Protein AF-A0A963DC05-F1 (afdb_monomer)

Nearest PDB structures (foldseek):
  2px6-assembly1_A  TM=5.737E-01  e=3.327E+00  Homo sapiens
  6n61-assembly1_C  TM=2.952E-01  e=7.322E+00  Escherichia coli

pLDDT: mean 83.4, std 10.95, range [50.5, 95.06]

Sequence (85 aa):
MAEIARQRSEAKRIEGRFHEQVATIVGVPAGTIAGLLPNEKRISGLAARLIEVIERELRPLSDAEKDAVRRADDTRRAALANLRK

Mean predicted aligned error: 5.5 Å

Secondary structure (DSSP, 8-state):
-HHHHHHHHHHHHHHHHHHHHHHHHHTS-HHHHHHHS---TT-TTHHHHHHHHHHHHT-PPPHHHHHHHHHHHHHHHHHHHHTT-

Radius of gyration: 13.38 Å; Cα contacts (8 Å, |Δi|>4): 52; chains: 1; bounding box: 28×21×40 Å

Solvent-accessible surface area (backbone atoms only — not comparable to full-atom values): 4930 Å² total; per-residue (Å²): 115,68,68,63,54,49,51,53,54,50,51,52,52,50,53,52,52,45,32,44,50,46,12,61,68,71,73,50,59,40,70,56,48,57,67,73,52,76,92,62,94,74,61,84,58,53,44,61,54,49,50,56,49,40,40,72,78,74,46,82,71,54,71,70,46,51,52,50,39,43,54,47,44,53,53,45,50,53,54,56,53,60,71,75,108

Structure (mmCIF, N/CA/C/O backbone):
data_AF-A0A963DC05-F1
#
_entry.id   AF-A0A963D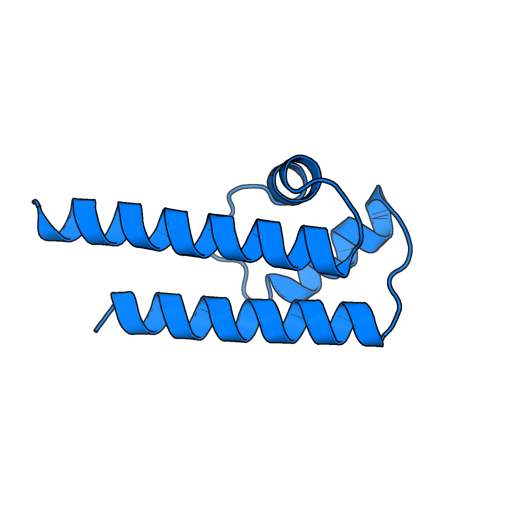C05-F1
#
loop_
_atom_site.group_PDB
_atom_site.id
_atom_site.type_symbol
_atom_site.label_atom_id
_atom_site.label_alt_id
_atom_site.label_comp_id
_atom_site.label_asym_id
_atom_site.label_entity_id
_atom_site.label_seq_id
_atom_site.pdbx_PDB_ins_code
_atom_site.Cartn_x
_atom_site.Cartn_y
_atom_sit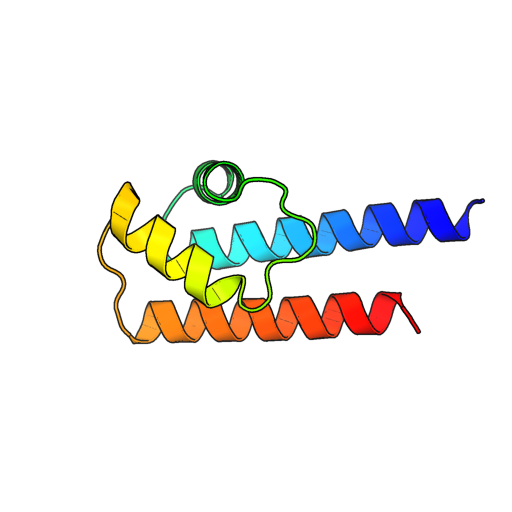e.Cartn_z
_atom_site.occupancy
_atom_site.B_iso_or_equiv
_atom_site.auth_seq_id
_atom_site.auth_comp_id
_atom_site.auth_asym_id
_atom_site.auth_atom_id
_atom_site.pdbx_PDB_model_num
ATOM 1 N N . MET A 1 1 ? 15.592 5.635 -25.784 1.00 60.59 1 MET A N 1
ATOM 2 C CA . MET A 1 1 ? 14.522 6.462 -25.171 1.00 60.59 1 MET A CA 1
ATOM 3 C C . MET A 1 1 ? 13.237 5.678 -24.874 1.00 60.59 1 MET A C 1
ATOM 5 O O . MET A 1 1 ? 12.665 5.908 -23.815 1.00 60.59 1 MET A O 1
ATOM 9 N N . ALA A 1 2 ? 12.800 4.743 -25.732 1.00 69.44 2 ALA A N 1
ATOM 10 C CA . ALA A 1 2 ? 11.583 3.943 -25.506 1.00 69.44 2 ALA A CA 1
ATOM 11 C C . ALA A 1 2 ? 11.625 3.067 -24.230 1.00 69.44 2 ALA A C 1
ATOM 13 O O . ALA A 1 2 ? 10.651 3.037 -23.480 1.00 69.44 2 ALA A O 1
ATOM 14 N N . GLU A 1 3 ? 12.773 2.449 -23.933 1.00 76.38 3 GLU A N 1
ATOM 15 C CA . GLU A 1 3 ? 13.010 1.612 -22.740 1.00 76.38 3 GLU A CA 1
ATOM 16 C C . GLU A 1 3 ? 12.702 2.349 -21.420 1.00 76.38 3 GLU A C 1
ATOM 18 O O . GLU A 1 3 ? 11.915 1.900 -20.588 1.00 76.38 3 GLU A O 1
ATOM 23 N N . ILE A 1 4 ? 13.267 3.552 -21.266 1.00 77.06 4 ILE A N 1
ATOM 24 C CA . ILE A 1 4 ? 13.140 4.384 -20.060 1.00 77.06 4 ILE A CA 1
ATOM 25 C C . ILE A 1 4 ? 11.692 4.855 -19.879 1.00 77.06 4 ILE A C 1
ATOM 27 O O . ILE A 1 4 ? 11.181 4.903 -18.758 1.00 77.06 4 ILE A O 1
ATOM 31 N N . ALA A 1 5 ? 11.016 5.210 -20.975 1.00 76.81 5 ALA A N 1
ATOM 32 C CA . ALA A 1 5 ? 9.615 5.614 -20.937 1.00 76.81 5 ALA A CA 1
ATOM 33 C C . ALA A 1 5 ? 8.706 4.448 -20.516 1.00 76.81 5 ALA A C 1
ATOM 35 O O . ALA A 1 5 ? 7.813 4.639 -19.688 1.00 76.81 5 ALA A O 1
ATOM 36 N N . ARG A 1 6 ? 8.971 3.233 -21.014 1.00 78.56 6 ARG A N 1
ATOM 37 C CA . ARG A 1 6 ? 8.247 2.021 -20.619 1.00 78.56 6 ARG A CA 1
ATOM 38 C C . ARG A 1 6 ? 8.440 1.705 -19.134 1.00 78.56 6 ARG A C 1
ATOM 40 O O . ARG A 1 6 ? 7.445 1.564 -18.427 1.00 78.56 6 ARG A O 1
ATOM 47 N N . GLN A 1 7 ? 9.681 1.668 -18.647 1.00 81.31 7 GLN A N 1
ATOM 48 C CA . GLN A 1 7 ? 9.979 1.396 -17.233 1.00 81.31 7 GLN A CA 1
ATOM 49 C C . GLN A 1 7 ? 9.304 2.405 -16.293 1.00 81.31 7 GLN A C 1
ATOM 51 O O . GLN A 1 7 ? 8.755 2.026 -15.260 1.00 81.31 7 GLN A O 1
ATOM 56 N N . ARG A 1 8 ? 9.271 3.693 -16.666 1.00 82.44 8 ARG A N 1
ATOM 57 C CA . ARG A 1 8 ? 8.559 4.732 -15.898 1.00 82.44 8 ARG A CA 1
ATOM 58 C C . ARG A 1 8 ? 7.052 4.493 -15.849 1.00 82.44 8 ARG A C 1
ATOM 60 O O . ARG A 1 8 ? 6.448 4.651 -14.789 1.00 82.44 8 ARG A O 1
ATOM 67 N N . SER A 1 9 ? 6.444 4.134 -16.976 1.00 85.75 9 SER A N 1
ATOM 68 C CA . SER A 1 9 ? 5.016 3.805 -17.037 1.00 85.75 9 SER A CA 1
ATOM 69 C C . SER A 1 9 ? 4.685 2.566 -16.209 1.00 85.75 9 SER A C 1
ATOM 71 O O . SER A 1 9 ? 3.663 2.535 -15.529 1.00 85.75 9 SER A O 1
ATOM 73 N N . GLU A 1 10 ? 5.556 1.562 -16.219 1.00 85.88 10 GLU A N 1
ATOM 74 C CA . GLU A 1 10 ? 5.342 0.326 -15.473 1.00 85.88 10 GLU A CA 1
ATOM 75 C C . GLU A 1 10 ? 5.525 0.521 -13.964 1.00 85.88 10 GLU A C 1
ATOM 77 O O . GLU A 1 10 ? 4.685 0.071 -13.187 1.00 85.88 10 GLU A O 1
ATOM 82 N N . ALA A 1 11 ? 6.515 1.316 -13.549 1.00 85.31 11 ALA A N 1
ATOM 83 C CA . ALA A 1 11 ? 6.661 1.737 -12.159 1.00 85.31 11 ALA A CA 1
ATOM 84 C C . ALA A 1 11 ? 5.412 2.482 -11.653 1.00 85.31 11 ALA A C 1
ATOM 86 O O . ALA A 1 11 ? 4.909 2.170 -10.579 1.00 85.31 11 ALA A O 1
ATOM 87 N N . LYS A 1 12 ? 4.838 3.399 -12.450 1.00 85.44 12 LYS A N 1
ATOM 88 C CA . LYS A 1 12 ? 3.576 4.077 -12.092 1.00 85.44 12 LYS A CA 1
ATOM 89 C C . LYS A 1 12 ? 2.411 3.102 -11.906 1.00 85.44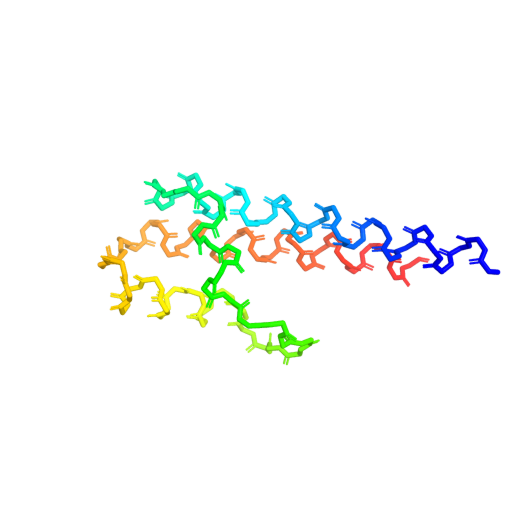 12 LYS A C 1
ATOM 91 O O . LYS A 1 12 ? 1.600 3.299 -11.007 1.00 85.44 12 LYS A O 1
ATOM 96 N N . ARG A 1 13 ? 2.317 2.058 -12.737 1.00 87.44 13 ARG A N 1
ATOM 97 C CA . ARG A 1 13 ? 1.281 1.020 -12.590 1.00 87.44 13 ARG A CA 1
ATOM 98 C C . ARG A 1 13 ? 1.464 0.212 -11.308 1.00 87.44 13 ARG A C 1
ATOM 100 O O . ARG A 1 13 ? 0.472 -0.110 -10.664 1.00 87.44 13 ARG A O 1
ATOM 107 N N . ILE A 1 14 ? 2.705 -0.108 -10.941 1.00 88.31 14 ILE A N 1
ATOM 108 C CA . ILE A 1 14 ? 3.013 -0.814 -9.690 1.00 88.31 14 ILE A CA 1
ATOM 109 C C . ILE A 1 14 ? 2.602 0.031 -8.480 1.00 88.31 14 ILE A C 1
ATOM 111 O O . ILE A 1 14 ? 1.928 -0.483 -7.593 1.00 88.31 14 ILE A O 1
ATOM 115 N N . GLU A 1 15 ? 2.938 1.322 -8.473 1.00 86.50 15 GLU A N 1
ATOM 116 C CA . GLU A 1 15 ? 2.542 2.239 -7.394 1.00 86.50 15 GLU A CA 1
ATOM 117 C C . GLU A 1 15 ? 1.013 2.395 -7.301 1.00 86.50 15 GLU A C 1
ATOM 119 O O . GLU A 1 15 ? 0.449 2.326 -6.213 1.00 86.50 15 GLU A O 1
ATOM 124 N N . GLY A 1 16 ? 0.317 2.515 -8.439 1.00 87.19 16 GLY A N 1
ATOM 125 C CA . GLY A 1 16 ? -1.150 2.564 -8.465 1.00 87.19 16 GLY A CA 1
ATOM 126 C C . GLY A 1 16 ? -1.797 1.318 -7.851 1.00 87.19 16 GLY A C 1
ATOM 127 O O . GLY A 1 16 ? -2.645 1.435 -6.969 1.00 87.19 16 GLY A O 1
ATOM 128 N N . ARG A 1 17 ? -1.333 0.123 -8.244 1.00 89.06 17 ARG A N 1
ATOM 129 C CA . ARG A 1 17 ? -1.817 -1.151 -7.681 1.00 89.06 17 ARG A CA 1
ATOM 130 C C . ARG A 1 17 ? -1.549 -1.267 -6.186 1.00 89.06 17 ARG A C 1
ATOM 132 O O . ARG A 1 17 ? -2.389 -1.784 -5.457 1.00 89.06 17 ARG A O 1
ATOM 139 N N . PHE A 1 18 ? -0.392 -0.797 -5.728 1.00 89.06 18 PHE A N 1
ATOM 140 C CA . PHE A 1 18 ? -0.071 -0.784 -4.306 1.00 89.06 18 PHE A CA 1
ATOM 141 C C . PHE A 1 18 ? -1.057 0.092 -3.519 1.00 89.06 18 PHE A C 1
ATOM 143 O O . PHE A 1 18 ? -1.605 -0.360 -2.515 1.00 89.06 18 PHE A O 1
ATOM 150 N N . HIS A 1 19 ? -1.355 1.303 -4.000 1.00 88.81 19 HIS A N 1
ATOM 151 C CA . HIS A 1 19 ? -2.342 2.173 -3.355 1.00 88.81 19 HIS A CA 1
ATOM 152 C C . HIS A 1 19 ? -3.748 1.560 -3.341 1.00 88.81 19 HIS A C 1
ATOM 154 O O . HIS A 1 19 ? -4.418 1.620 -2.313 1.00 88.81 19 HIS A O 1
ATOM 160 N N . GLU A 1 20 ? -4.183 0.925 -4.433 1.00 90.50 20 GLU A N 1
ATOM 161 C CA . GLU A 1 20 ? -5.468 0.210 -4.498 1.00 90.50 20 GLU A CA 1
ATOM 162 C C . GLU A 1 20 ? -5.541 -0.957 -3.501 1.00 90.50 20 GLU A C 1
ATOM 164 O O . GLU A 1 20 ? -6.557 -1.145 -2.826 1.00 90.50 20 GLU A O 1
ATOM 169 N N . GLN A 1 21 ? -4.456 -1.723 -3.361 1.00 90.94 21 GLN A N 1
ATOM 170 C CA . GLN A 1 21 ? -4.377 -2.820 -2.397 1.00 90.94 21 GLN A CA 1
ATOM 171 C C . GLN A 1 21 ? -4.465 -2.316 -0.957 1.00 90.94 21 GLN A C 1
ATOM 173 O O . GLN A 1 21 ? -5.257 -2.843 -0.179 1.00 90.94 21 GLN A O 1
ATOM 178 N N . VAL A 1 22 ? -3.704 -1.279 -0.601 1.00 89.56 22 VAL A N 1
ATOM 179 C CA . VAL A 1 22 ? -3.752 -0.696 0.750 1.00 89.56 22 VAL A CA 1
ATOM 180 C C . VAL A 1 22 ? -5.130 -0.108 1.047 1.00 89.56 22 VAL A C 1
ATOM 182 O O . VAL A 1 22 ? -5.672 -0.326 2.127 1.00 89.56 22 VAL A O 1
ATOM 185 N N . ALA A 1 23 ? -5.727 0.583 0.079 1.00 90.62 23 ALA A N 1
ATOM 186 C CA . ALA A 1 23 ? -7.075 1.127 0.191 1.00 90.62 23 ALA A CA 1
ATOM 187 C C . ALA A 1 23 ? -8.112 0.032 0.478 1.00 90.62 23 ALA A C 1
ATOM 189 O O . ALA A 1 23 ? -8.945 0.183 1.369 1.00 90.62 23 ALA A O 1
ATOM 190 N N . THR A 1 24 ? -7.991 -1.109 -0.207 1.00 93.12 24 THR A N 1
ATOM 191 C CA . THR A 1 24 ? -8.840 -2.286 0.019 1.00 93.12 24 THR A CA 1
ATOM 192 C C . THR A 1 24 ? -8.620 -2.895 1.405 1.00 93.12 24 THR A C 1
ATOM 194 O O . THR A 1 24 ? -9.591 -3.196 2.090 1.00 93.12 24 THR A O 1
ATOM 197 N N . ILE A 1 25 ? -7.363 -3.042 1.844 1.00 91.81 25 ILE A N 1
ATOM 198 C CA . ILE A 1 25 ? -7.011 -3.586 3.169 1.00 91.81 25 ILE A CA 1
ATOM 199 C C . ILE A 1 25 ? -7.611 -2.735 4.291 1.00 91.81 25 ILE A C 1
ATOM 201 O O . ILE A 1 25 ? -8.125 -3.266 5.267 1.00 91.81 25 ILE A O 1
ATOM 205 N N . VAL A 1 26 ? -7.529 -1.414 4.151 1.00 88.50 26 VAL A N 1
ATOM 206 C CA . VAL A 1 26 ? -7.916 -0.453 5.191 1.00 88.50 26 VAL A CA 1
ATOM 207 C C . VAL A 1 26 ? -9.394 -0.052 5.079 1.00 88.50 26 VAL A C 1
ATOM 209 O O . VAL A 1 26 ? -9.949 0.545 6.003 1.00 88.50 26 VAL A O 1
ATOM 212 N N . GLY A 1 27 ? -10.059 -0.400 3.977 1.00 90.19 27 GLY A N 1
ATOM 213 C CA .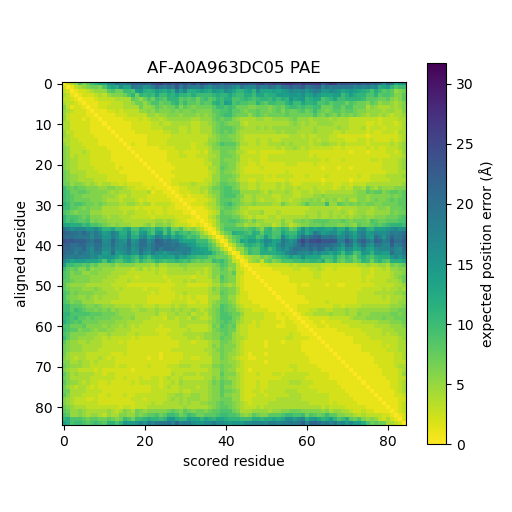 GLY A 1 27 ? -11.466 -0.078 3.741 1.00 90.19 27 GLY A CA 1
ATOM 214 C C . GLY A 1 27 ? -11.706 1.408 3.463 1.00 90.19 27 GLY A C 1
ATOM 215 O O . GLY A 1 27 ? -12.700 1.965 3.919 1.00 90.19 27 GLY A O 1
ATOM 216 N N . VAL A 1 28 ? -10.792 2.066 2.745 1.00 88.12 28 VAL A N 1
ATOM 217 C CA . VAL A 1 28 ? -10.881 3.497 2.401 1.00 88.12 28 VAL A CA 1
ATOM 218 C C . VAL A 1 28 ? -10.733 3.713 0.893 1.00 88.12 28 VAL A C 1
ATOM 220 O O . VAL A 1 28 ? -10.219 2.836 0.203 1.00 88.12 28 VAL A O 1
ATOM 223 N N . PRO A 1 29 ? -11.158 4.861 0.334 1.00 86.12 29 PRO A N 1
ATOM 224 C CA . PRO A 1 29 ? -10.981 5.135 -1.090 1.00 86.12 29 PRO A CA 1
ATOM 225 C C . PRO A 1 29 ? -9.501 5.196 -1.501 1.00 86.12 29 PRO A C 1
ATOM 227 O O . PRO A 1 29 ? -8.674 5.797 -0.814 1.00 86.12 29 PRO A O 1
ATOM 230 N N . ALA A 1 30 ? -9.162 4.658 -2.678 1.00 80.62 30 ALA A N 1
ATOM 231 C CA . ALA A 1 30 ? -7.785 4.666 -3.192 1.00 80.62 30 ALA A CA 1
ATOM 232 C C . ALA A 1 30 ? -7.202 6.081 -3.364 1.00 80.62 30 ALA A C 1
ATOM 234 O O . ALA A 1 30 ? -6.014 6.297 -3.122 1.00 80.62 30 ALA A O 1
ATOM 235 N N . GLY A 1 31 ? -8.046 7.060 -3.711 1.00 80.69 31 GLY A N 1
ATOM 236 C CA . GLY A 1 31 ? -7.652 8.470 -3.785 1.00 80.69 31 GLY A CA 1
ATOM 237 C C . GLY A 1 31 ? -7.207 9.049 -2.439 1.00 80.69 31 GLY A C 1
ATOM 238 O O . GLY A 1 31 ? -6.309 9.887 -2.407 1.00 80.69 31 GLY A O 1
ATOM 239 N N . THR A 1 32 ? -7.766 8.557 -1.329 1.00 84.56 32 THR A N 1
ATOM 240 C CA . THR A 1 32 ? -7.351 8.946 0.024 1.00 84.56 32 THR A CA 1
ATOM 241 C C . THR A 1 32 ? -5.937 8.447 0.302 1.00 84.56 32 THR A C 1
ATOM 243 O O . THR A 1 32 ? -5.080 9.245 0.656 1.00 84.56 32 THR A O 1
ATOM 246 N N . ILE A 1 33 ? -5.646 7.166 0.047 1.00 83.62 33 ILE A N 1
ATOM 247 C CA . ILE A 1 33 ? -4.299 6.598 0.241 1.00 83.62 33 ILE A CA 1
ATOM 248 C C . ILE A 1 33 ? -3.249 7.316 -0.616 1.00 83.62 33 ILE A C 1
ATOM 250 O O . ILE A 1 33 ? -2.179 7.657 -0.116 1.00 83.62 33 ILE A O 1
ATOM 254 N N . ALA A 1 34 ? -3.566 7.599 -1.883 1.00 80.44 34 ALA A N 1
ATOM 255 C CA . ALA A 1 34 ? -2.661 8.318 -2.778 1.00 80.44 34 ALA A CA 1
ATOM 256 C C . ALA A 1 34 ? -2.373 9.759 -2.313 1.00 80.44 34 ALA A C 1
ATOM 258 O O . ALA A 1 34 ? -1.282 10.267 -2.559 1.00 80.44 34 ALA A O 1
ATOM 259 N N . GLY A 1 35 ? -3.330 10.413 -1.645 1.00 79.94 35 GLY A N 1
ATOM 260 C CA . GLY A 1 35 ? -3.157 11.749 -1.068 1.00 79.94 35 GLY A CA 1
ATOM 261 C C . GLY A 1 35 ? -2.390 11.769 0.260 1.00 79.94 35 GLY A C 1
ATOM 262 O O . GLY A 1 35 ? -1.799 12.791 0.597 1.00 79.94 35 GLY A O 1
ATOM 263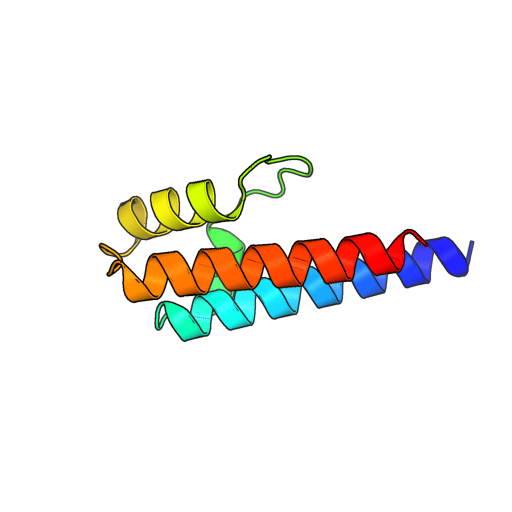 N N . LEU A 1 36 ? -2.365 10.652 0.996 1.00 79.88 36 LEU A N 1
ATOM 264 C CA . LEU A 1 36 ? -1.680 10.538 2.291 1.00 79.88 36 LEU A CA 1
ATOM 265 C C . LEU A 1 36 ? -0.156 10.402 2.171 1.00 79.88 36 LEU A C 1
ATOM 267 O O . LEU A 1 36 ? 0.563 10.702 3.125 1.00 79.88 36 LEU A O 1
ATOM 271 N N . LEU A 1 37 ? 0.352 9.956 1.019 1.00 69.62 37 LEU A N 1
ATOM 272 C CA . LEU A 1 37 ? 1.787 9.833 0.772 1.00 69.62 37 LEU A CA 1
ATOM 273 C C . LEU A 1 37 ? 2.290 10.990 -0.103 1.00 69.62 37 LEU A C 1
ATOM 275 O O . LEU A 1 37 ? 2.043 10.995 -1.313 1.00 69.62 37 LEU A O 1
ATOM 279 N N . PRO A 1 38 ? 3.050 11.954 0.452 1.00 53.69 38 PRO A N 1
ATOM 280 C CA . PRO A 1 38 ? 3.804 12.875 -0.379 1.00 53.69 38 PRO A CA 1
ATOM 281 C C . PRO A 1 38 ? 4.825 12.083 -1.204 1.00 53.69 38 PRO A C 1
ATOM 283 O O . PRO A 1 38 ? 5.365 11.072 -0.760 1.00 53.69 38 PRO A O 1
ATOM 286 N N . ASN A 1 39 ? 5.049 12.542 -2.436 1.00 55.97 39 ASN A N 1
ATOM 287 C CA . ASN A 1 39 ? 5.879 11.948 -3.492 1.00 55.97 39 ASN A CA 1
ATOM 288 C C . ASN A 1 39 ? 7.379 11.860 -3.103 1.00 55.97 39 ASN A C 1
ATOM 290 O O . ASN A 1 39 ? 8.250 12.433 -3.757 1.00 55.97 39 ASN A O 1
ATOM 294 N N . GLU A 1 40 ? 7.723 11.165 -2.023 1.00 51.12 40 GLU A N 1
ATOM 295 C CA . GLU A 1 40 ? 9.087 11.075 -1.519 1.00 51.12 40 GLU A CA 1
ATOM 296 C C . GLU A 1 40 ? 9.750 9.807 -2.038 1.00 51.12 40 GLU A C 1
ATOM 298 O O . GLU A 1 40 ? 9.613 8.698 -1.527 1.00 51.12 40 GLU A O 1
ATOM 303 N N . LYS A 1 41 ? 10.517 10.015 -3.108 1.00 50.50 41 LYS A N 1
ATOM 304 C CA . LYS A 1 41 ? 11.211 9.011 -3.920 1.00 50.50 41 LYS A CA 1
ATOM 305 C C . LYS A 1 41 ? 12.150 8.048 -3.175 1.00 50.50 41 LYS A C 1
ATOM 307 O O . LYS A 1 41 ? 12.793 7.251 -3.855 1.00 50.50 41 LYS A O 1
ATOM 312 N N . ARG A 1 42 ? 12.301 8.096 -1.847 1.00 54.34 42 ARG A N 1
ATOM 313 C CA . ARG A 1 42 ? 13.292 7.289 -1.106 1.00 54.34 42 ARG A CA 1
ATOM 314 C C . ARG A 1 42 ? 12.940 7.022 0.364 1.00 54.34 42 ARG A C 1
ATOM 316 O O . ARG A 1 42 ? 13.836 7.029 1.202 1.00 54.34 42 ARG A O 1
ATOM 323 N N . ILE A 1 43 ? 11.682 6.759 0.709 1.00 58.19 43 ILE A N 1
ATOM 324 C CA . ILE A 1 43 ? 11.388 6.328 2.085 1.00 58.19 43 ILE A CA 1
ATOM 325 C C . ILE A 1 43 ? 11.764 4.847 2.238 1.00 58.19 43 ILE A C 1
ATOM 327 O O . ILE A 1 43 ? 11.078 3.952 1.738 1.00 58.19 43 ILE A O 1
ATOM 331 N N . SER A 1 44 ? 12.874 4.584 2.932 1.00 59.62 44 SER A N 1
ATOM 332 C CA . SER A 1 44 ? 13.128 3.265 3.515 1.00 59.62 44 SER A CA 1
ATOM 333 C C . SER A 1 44 ? 12.045 3.015 4.566 1.00 59.62 44 SER A C 1
ATOM 335 O O . SER A 1 44 ? 11.918 3.795 5.504 1.00 59.62 44 SER A O 1
ATOM 337 N N . GLY A 1 45 ? 11.217 1.984 4.380 1.00 72.19 45 GLY A N 1
ATOM 338 C CA . GLY A 1 45 ? 10.097 1.709 5.290 1.00 72.19 45 GLY A CA 1
ATOM 339 C C . GLY A 1 45 ? 8.779 2.405 4.928 1.00 72.19 45 GLY A C 1
ATOM 340 O O . GLY A 1 45 ? 8.050 2.820 5.825 1.00 72.19 45 GLY A O 1
ATOM 341 N N . LEU A 1 46 ? 8.446 2.495 3.632 1.00 82.62 46 LEU A N 1
ATOM 342 C CA . LEU A 1 46 ? 7.170 3.046 3.146 1.00 82.62 46 LEU A CA 1
ATOM 343 C C . LEU A 1 46 ? 5.946 2.474 3.882 1.00 82.62 46 LEU A C 1
ATOM 345 O O . LEU A 1 46 ? 5.087 3.243 4.297 1.00 82.62 46 LEU A O 1
ATOM 349 N N . ALA A 1 47 ? 5.887 1.155 4.100 1.00 86.38 47 ALA A N 1
ATOM 350 C CA . ALA A 1 47 ? 4.792 0.527 4.844 1.00 86.38 47 ALA A CA 1
ATOM 351 C C . ALA A 1 47 ? 4.634 1.083 6.266 1.00 86.38 47 ALA A C 1
ATOM 353 O O . ALA A 1 47 ? 3.519 1.370 6.687 1.00 86.38 47 ALA A O 1
ATOM 354 N N . ALA A 1 48 ? 5.737 1.257 7.002 1.00 87.06 48 ALA A N 1
ATOM 355 C CA . ALA A 1 48 ? 5.698 1.763 8.372 1.00 87.06 48 ALA A CA 1
ATOM 356 C C . ALA A 1 48 ? 5.186 3.206 8.410 1.00 87.06 48 ALA A C 1
ATOM 358 O O . ALA A 1 48 ? 4.314 3.528 9.212 1.00 87.06 48 ALA A O 1
ATOM 359 N N . ARG A 1 49 ? 5.667 4.048 7.486 1.00 86.81 49 ARG A N 1
ATOM 360 C CA . ARG A 1 49 ? 5.202 5.431 7.371 1.00 86.81 49 ARG A CA 1
ATOM 361 C C . ARG A 1 49 ? 3.731 5.506 6.976 1.00 86.81 49 ARG A C 1
ATOM 363 O O . ARG A 1 49 ? 2.995 6.321 7.517 1.00 86.81 49 ARG A O 1
ATOM 370 N N . LEU A 1 50 ? 3.306 4.656 6.047 1.00 86.94 50 LEU A N 1
ATOM 371 C CA . LEU A 1 50 ? 1.923 4.597 5.596 1.00 86.94 50 LEU A CA 1
ATOM 372 C C . LEU A 1 50 ? 0.983 4.161 6.723 1.00 86.94 50 LEU A C 1
ATOM 374 O O . LEU A 1 50 ? -0.046 4.794 6.919 1.00 86.94 50 LEU A O 1
ATOM 378 N N . ILE A 1 51 ? 1.365 3.143 7.499 1.00 90.12 51 ILE A N 1
ATOM 379 C CA . ILE A 1 51 ? 0.634 2.719 8.701 1.00 90.12 51 ILE A CA 1
ATOM 380 C C . ILE A 1 51 ? 0.513 3.887 9.684 1.00 90.12 51 ILE A C 1
ATOM 382 O O . ILE A 1 51 ? -0.598 4.228 10.066 1.00 90.12 51 ILE A O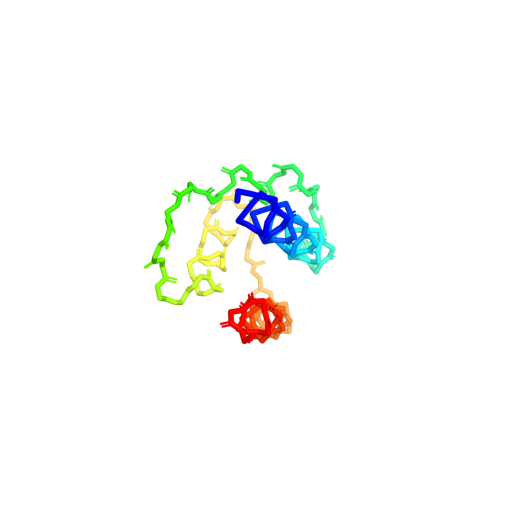 1
ATOM 386 N N . GLU A 1 52 ? 1.624 4.544 10.029 1.00 89.75 52 GLU A N 1
ATOM 387 C CA . GLU A 1 52 ? 1.632 5.676 10.967 1.00 89.75 52 GLU A CA 1
ATOM 388 C C . GLU A 1 52 ? 0.700 6.811 10.510 1.00 89.75 52 GLU A C 1
ATOM 390 O O . GLU A 1 52 ? -0.070 7.350 11.302 1.00 89.75 52 GLU A O 1
ATOM 395 N N . VAL A 1 53 ? 0.742 7.167 9.223 1.00 88.81 53 VAL A N 1
ATOM 396 C CA . VAL A 1 53 ? -0.104 8.227 8.661 1.00 88.81 53 VAL A CA 1
ATOM 397 C C . VAL A 1 53 ? -1.575 7.815 8.647 1.00 88.81 53 VAL A C 1
ATOM 399 O O . VAL A 1 53 ? -2.424 8.616 9.016 1.00 88.81 53 VAL A O 1
ATOM 402 N N . ILE A 1 54 ? -1.899 6.577 8.272 1.00 89.56 54 ILE A N 1
ATOM 403 C CA . ILE A 1 54 ? -3.283 6.083 8.295 1.00 89.56 54 ILE A CA 1
ATOM 404 C C . ILE A 1 54 ? -3.830 6.072 9.726 1.00 89.56 54 ILE A C 1
ATOM 406 O O . ILE A 1 54 ? -4.957 6.513 9.952 1.00 89.56 54 ILE A O 1
ATOM 410 N N . GLU A 1 55 ? -3.029 5.621 10.691 1.00 91.31 55 GLU A N 1
ATOM 411 C CA . GLU A 1 55 ? -3.415 5.608 12.102 1.00 91.31 55 GLU A CA 1
ATOM 412 C C . GLU A 1 55 ? -3.643 7.006 12.665 1.00 91.31 55 GLU A C 1
ATOM 414 O O . GLU A 1 55 ? -4.555 7.198 13.468 1.00 91.31 55 GLU A O 1
ATOM 419 N N . ARG A 1 56 ? -2.852 7.984 12.214 1.00 89.88 56 ARG A N 1
ATOM 420 C CA . ARG A 1 56 ? -2.964 9.377 12.648 1.00 89.88 56 ARG A CA 1
ATOM 421 C C . ARG A 1 56 ? -4.125 10.126 11.995 1.00 89.88 56 ARG A C 1
ATOM 423 O O . ARG A 1 56 ? -4.812 10.876 12.676 1.00 89.88 56 ARG A O 1
ATOM 430 N N . GLU A 1 57 ? -4.305 9.969 10.686 1.00 88.06 57 GLU A N 1
ATOM 431 C CA . GLU A 1 57 ? -5.214 10.808 9.888 1.00 88.06 57 GLU A CA 1
ATOM 432 C C . GLU A 1 57 ? -6.600 10.180 9.687 1.00 88.06 57 GLU A C 1
ATOM 434 O O . GLU A 1 57 ? -7.557 10.895 9.397 1.00 88.06 57 GLU A O 1
ATOM 439 N N . LEU A 1 58 ? -6.721 8.850 9.790 1.00 87.94 58 LEU A N 1
ATOM 440 C CA . LEU A 1 58 ? -7.955 8.131 9.463 1.00 87.94 58 LEU A CA 1
ATOM 441 C C . LEU A 1 58 ? -8.502 7.352 10.655 1.00 87.94 58 LEU A C 1
ATOM 443 O O . LEU A 1 58 ? -9.572 7.674 11.169 1.00 87.94 58 LEU A O 1
ATOM 447 N N . ARG A 1 59 ? -7.804 6.285 11.056 1.00 90.94 59 ARG A N 1
ATOM 448 C CA . ARG A 1 59 ? -8.222 5.405 12.151 1.00 90.94 59 ARG A CA 1
ATOM 449 C C . ARG A 1 59 ? -7.101 4.461 12.580 1.00 90.94 59 ARG A C 1
ATOM 451 O O . ARG A 1 59 ? -6.292 4.078 11.734 1.00 90.94 59 ARG A O 1
ATOM 458 N N . PRO A 1 60 ? -7.127 3.964 13.828 1.00 92.69 60 PRO A N 1
ATOM 459 C CA . PRO A 1 60 ? -6.269 2.863 14.250 1.00 92.69 60 PRO A CA 1
ATOM 460 C C . PRO A 1 60 ? -6.407 1.643 13.327 1.00 92.69 60 PRO A C 1
ATOM 462 O O . PRO A 1 60 ? -7.517 1.287 12.907 1.00 92.69 60 PRO A O 1
ATOM 465 N N . LEU A 1 61 ? -5.279 0.997 13.031 1.00 92.31 61 LEU A N 1
ATOM 466 C CA . LEU A 1 61 ? -5.229 -0.238 12.255 1.00 92.31 61 LEU A CA 1
ATOM 467 C C . LEU A 1 61 ? -5.062 -1.431 13.192 1.00 92.31 61 LEU A C 1
ATOM 469 O O . LEU A 1 61 ? -4.288 -1.390 14.150 1.00 92.31 61 LEU A O 1
ATOM 473 N N . SER A 1 62 ? -5.750 -2.522 12.881 1.00 95.06 62 SER A N 1
ATOM 474 C CA . SER A 1 62 ? -5.500 -3.811 13.522 1.00 95.06 62 SER A CA 1
ATOM 475 C C . SER A 1 62 ? -4.138 -4.375 13.110 1.00 95.06 62 SER A C 1
ATOM 477 O O . SER A 1 62 ? -3.607 -4.054 12.043 1.00 95.06 62 SER A O 1
ATOM 479 N N . ASP A 1 63 ? -3.578 -5.270 13.922 1.00 93.81 63 ASP A N 1
ATOM 480 C CA . ASP A 1 63 ? -2.299 -5.917 13.601 1.00 93.81 63 ASP A CA 1
ATOM 481 C C . ASP A 1 63 ? -2.363 -6.702 12.282 1.00 93.81 63 ASP A C 1
ATOM 483 O O . ASP A 1 63 ? -1.430 -6.653 11.481 1.00 93.81 63 ASP A O 1
ATOM 487 N N . ALA A 1 64 ? -3.510 -7.326 11.991 1.00 93.50 64 ALA A N 1
ATOM 488 C CA . ALA A 1 64 ? -3.748 -8.020 10.729 1.00 93.50 64 ALA A CA 1
ATOM 489 C C . ALA A 1 64 ? -3.693 -7.073 9.514 1.00 93.50 64 ALA A C 1
ATOM 491 O O . ALA A 1 64 ? -3.116 -7.423 8.481 1.00 93.50 64 ALA A O 1
ATOM 492 N N . GLU A 1 65 ? -4.252 -5.866 9.635 1.00 93.56 65 GLU A N 1
ATOM 493 C CA . GLU A 1 65 ? -4.190 -4.838 8.588 1.00 93.56 65 GLU A CA 1
ATOM 494 C C . GLU A 1 65 ? -2.764 -4.313 8.415 1.00 93.56 65 GLU A C 1
ATOM 496 O O . GLU A 1 65 ? -2.286 -4.195 7.287 1.00 93.56 65 GLU A O 1
ATOM 501 N N . LYS A 1 66 ? -2.042 -4.075 9.517 1.00 93.38 66 LYS A N 1
ATOM 502 C CA . LYS A 1 66 ? -0.627 -3.668 9.487 1.00 93.38 66 LYS A CA 1
ATOM 503 C C . LYS A 1 66 ? 0.236 -4.704 8.770 1.00 93.38 66 LYS A C 1
ATOM 505 O O . LYS A 1 66 ? 1.040 -4.346 7.909 1.00 93.38 66 LYS A O 1
ATOM 510 N N . ASP A 1 67 ? 0.041 -5.985 9.068 1.00 94.06 67 ASP A N 1
ATOM 511 C CA . ASP A 1 67 ? 0.752 -7.080 8.404 1.00 94.06 67 ASP A CA 1
ATOM 512 C C . ASP A 1 67 ? 0.364 -7.230 6.931 1.00 94.06 67 ASP A C 1
ATOM 514 O O . ASP A 1 67 ? 1.211 -7.536 6.087 1.00 94.06 67 ASP A O 1
ATOM 518 N N . ALA A 1 68 ? -0.901 -6.995 6.582 1.00 92.62 68 ALA A N 1
ATOM 519 C CA . ALA A 1 68 ? -1.333 -6.965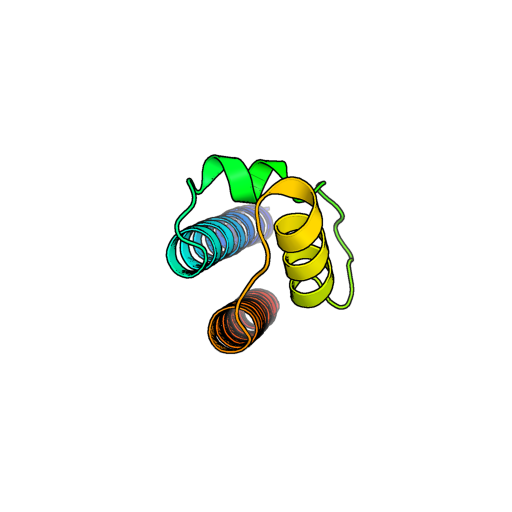 5.190 1.00 92.62 68 ALA A CA 1
ATOM 520 C C . ALA A 1 68 ? -0.672 -5.811 4.411 1.00 92.62 68 ALA A C 1
ATOM 522 O O . ALA A 1 68 ? -0.167 -6.037 3.310 1.00 92.62 68 ALA A O 1
ATOM 523 N N . VAL A 1 69 ? -0.580 -4.609 4.994 1.00 90.94 69 VAL A N 1
ATOM 524 C CA . VAL A 1 69 ? 0.103 -3.457 4.377 1.00 90.94 69 VAL A CA 1
ATOM 525 C C . VAL A 1 69 ? 1.602 -3.723 4.191 1.00 90.94 69 VAL A C 1
ATOM 527 O O . VAL A 1 69 ? 2.149 -3.421 3.129 1.00 90.94 69 VAL A O 1
ATOM 530 N N . ARG A 1 70 ? 2.274 -4.341 5.173 1.00 92.12 70 ARG A N 1
ATOM 531 C CA . ARG A 1 70 ? 3.694 -4.733 5.055 1.00 92.12 70 ARG A CA 1
ATOM 532 C C . ARG A 1 70 ? 3.921 -5.705 3.893 1.00 92.12 70 ARG A C 1
ATOM 534 O O . ARG A 1 70 ? 4.780 -5.455 3.053 1.00 92.12 70 ARG A O 1
ATOM 541 N N . ARG A 1 71 ? 3.091 -6.749 3.782 1.00 91.88 71 ARG A N 1
ATOM 542 C CA . ARG A 1 71 ? 3.159 -7.724 2.674 1.00 91.88 71 ARG A CA 1
ATOM 543 C C . ARG A 1 71 ? 2.902 -7.089 1.304 1.00 91.88 71 ARG A C 1
ATOM 545 O O . ARG A 1 71 ? 3.525 -7.483 0.312 1.00 91.88 71 ARG A O 1
ATOM 552 N N . ALA A 1 72 ? 2.014 -6.098 1.236 1.00 90.56 72 ALA A N 1
ATOM 553 C CA . ALA A 1 72 ? 1.787 -5.333 0.012 1.00 90.56 72 ALA A CA 1
ATOM 554 C C . ALA A 1 72 ? 3.037 -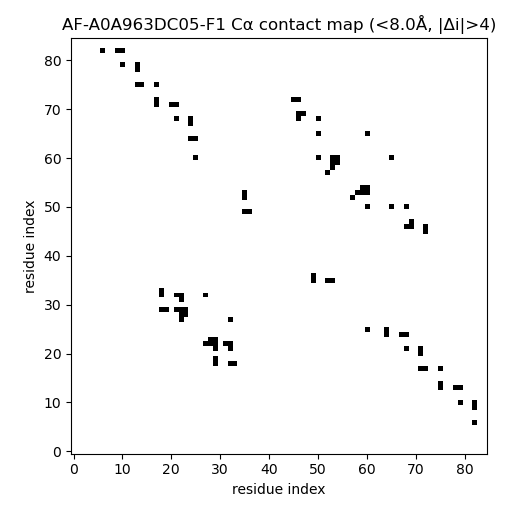4.523 -0.398 1.00 90.56 72 ALA A C 1
ATOM 556 O O . ALA A 1 72 ? 3.393 -4.511 -1.578 1.00 90.56 72 ALA A O 1
ATOM 557 N N . ASP A 1 73 ? 3.758 -3.911 0.553 1.00 89.94 73 ASP A N 1
ATOM 558 C CA . ASP A 1 73 ? 5.017 -3.199 0.261 1.00 89.94 73 ASP A CA 1
ATOM 559 C C . ASP A 1 73 ? 6.129 -4.155 -0.186 1.00 89.94 73 ASP A C 1
ATOM 561 O O . ASP A 1 73 ? 6.858 -3.843 -1.127 1.00 89.94 73 ASP A O 1
ATOM 565 N N . ASP A 1 74 ? 6.235 -5.345 0.408 1.00 89.81 74 ASP A N 1
ATOM 566 C CA . ASP A 1 74 ? 7.204 -6.358 -0.033 1.00 89.81 74 ASP A CA 1
ATOM 567 C C . ASP A 1 74 ? 6.940 -6.800 -1.481 1.00 89.81 74 ASP A C 1
ATOM 569 O O . ASP A 1 74 ? 7.861 -6.864 -2.303 1.00 89.81 74 ASP A O 1
ATOM 573 N N . THR A 1 75 ? 5.667 -7.006 -1.832 1.00 89.62 75 THR A N 1
ATOM 574 C CA . THR A 1 75 ? 5.245 -7.328 -3.205 1.00 89.62 75 THR A CA 1
ATOM 575 C C . THR A 1 75 ? 5.590 -6.194 -4.174 1.00 89.62 75 THR A C 1
ATOM 577 O O . THR A 1 75 ? 6.142 -6.434 -5.252 1.00 89.62 75 THR A O 1
ATOM 580 N N . ARG A 1 76 ? 5.330 -4.940 -3.778 1.00 89.19 76 ARG A N 1
ATOM 581 C CA . ARG A 1 76 ? 5.694 -3.740 -4.546 1.00 89.19 76 ARG A CA 1
ATOM 582 C C . ARG A 1 76 ? 7.204 -3.663 -4.777 1.00 89.19 76 ARG A C 1
ATOM 584 O O . ARG A 1 76 ? 7.642 -3.446 -5.907 1.00 89.19 76 ARG A O 1
ATOM 591 N N . ARG A 1 77 ? 8.013 -3.877 -3.735 1.00 87.69 77 ARG A N 1
ATOM 592 C CA . ARG A 1 77 ? 9.484 -3.870 -3.818 1.00 87.69 77 ARG A CA 1
ATOM 593 C C . ARG A 1 77 ? 10.005 -4.947 -4.761 1.00 87.69 77 ARG A C 1
ATOM 595 O O . ARG A 1 77 ? 10.867 -4.644 -5.585 1.00 87.69 77 ARG A O 1
ATOM 602 N N . ALA A 1 78 ? 9.468 -6.164 -4.684 1.0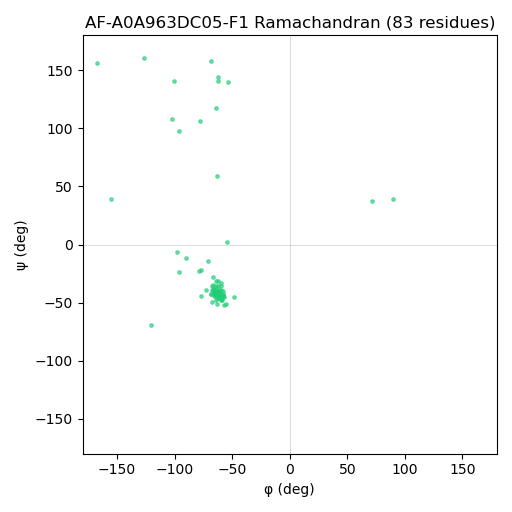0 87.81 78 ALA A N 1
ATOM 603 C CA . ALA A 1 78 ? 9.833 -7.251 -5.589 1.00 87.81 78 ALA A CA 1
ATOM 604 C C . ALA A 1 78 ? 9.506 -6.903 -7.053 1.00 87.81 78 ALA A C 1
ATOM 606 O O . ALA A 1 78 ? 10.349 -7.067 -7.935 1.00 87.81 78 ALA A O 1
ATOM 607 N N . ALA A 1 79 ? 8.319 -6.342 -7.310 1.00 86.12 79 ALA A N 1
ATOM 608 C CA . ALA A 1 79 ? 7.916 -5.912 -8.646 1.00 86.12 79 ALA A CA 1
ATOM 609 C C . ALA A 1 79 ? 8.816 -4.788 -9.197 1.00 86.12 79 ALA A C 1
ATOM 611 O O . ALA A 1 79 ? 9.264 -4.859 -10.341 1.00 86.12 79 ALA A O 1
ATOM 612 N N . LEU A 1 80 ? 9.151 -3.785 -8.379 1.00 85.88 80 LEU A N 1
ATOM 613 C CA . LEU A 1 80 ? 10.070 -2.707 -8.767 1.00 85.88 80 LEU A CA 1
ATOM 614 C C . LEU A 1 80 ? 11.504 -3.201 -8.992 1.00 85.88 80 LEU A C 1
ATOM 616 O O . LEU A 1 80 ? 12.195 -2.682 -9.867 1.00 85.88 80 LEU A O 1
ATOM 620 N N . ALA A 1 81 ? 11.966 -4.186 -8.219 1.00 86.50 81 ALA A N 1
ATOM 621 C CA . ALA A 1 81 ? 13.277 -4.797 -8.416 1.00 86.50 81 ALA A CA 1
ATOM 622 C C . ALA A 1 81 ? 13.348 -5.559 -9.749 1.00 86.50 81 ALA A C 1
ATOM 624 O O . ALA A 1 81 ? 14.357 -5.468 -10.443 1.00 86.50 81 ALA A O 1
ATOM 625 N N . ASN A 1 82 ? 12.267 -6.242 -10.139 1.00 85.19 82 ASN A N 1
ATOM 626 C CA . ASN A 1 82 ? 12.181 -6.937 -11.425 1.00 85.19 82 ASN A CA 1
ATOM 627 C C . ASN A 1 82 ? 12.176 -5.983 -12.629 1.00 85.19 82 ASN A C 1
ATOM 629 O O . ASN A 1 82 ? 12.680 -6.360 -13.675 1.00 85.19 82 ASN A O 1
ATOM 633 N N . LEU A 1 83 ? 11.687 -4.744 -12.488 1.00 82.25 83 LEU A N 1
ATOM 634 C CA . LEU A 1 83 ? 11.775 -3.729 -13.554 1.00 82.25 83 LEU A CA 1
ATOM 635 C C . LEU A 1 83 ? 13.190 -3.182 -13.791 1.00 82.25 83 LEU A C 1
ATOM 637 O O . LEU A 1 83 ? 13.413 -2.472 -14.771 1.00 82.25 83 LEU A O 1
ATOM 641 N N . ARG A 1 84 ? 14.117 -3.428 -12.860 1.00 69.50 84 ARG A N 1
ATOM 642 C CA . ARG A 1 84 ? 15.506 -2.944 -12.915 1.00 69.50 84 ARG A CA 1
ATOM 643 C C . ARG A 1 84 ? 16.484 -3.992 -13.453 1.00 69.50 84 ARG A C 1
ATOM 645 O O . ARG A 1 84 ? 17.658 -3.659 -13.598 1.00 69.50 84 ARG A O 1
ATOM 652 N N . LYS A 1 85 ? 16.019 -5.225 -13.668 1.00 60.62 85 LYS A N 1
ATOM 653 C CA . LYS A 1 85 ? 16.765 -6.320 -14.297 1.00 60.62 85 LYS A CA 1
ATOM 654 C C . LYS A 1 85 ? 16.507 -6.323 -15.796 1.00 60.62 85 LYS A C 1
ATOM 656 O O . LYS A 1 85 ? 17.458 -6.679 -16.517 1.00 60.62 85 LYS A O 1
#

Foldseek 3Di:
DVLVVVLVVQLVVLVLVLLVQLCVLLVHDSVVLVVQDDPDPDDPCPLVSSQVSCCVPPHHDDPVSSVSNVVSVVVSVVSNVVSVD